Protein AF-A0A1G1XV15-F1 (afdb_monomer_lite)

Secondary structure (DSSP, 8-state):
-HHHHHHHHHHHHHHHHHHHHHHHHHHHHHHHHHHHHHSTTTTTTT--THHHHHHHHHHHHHHHHH-

Foldseek 3Di:
DVVVVVVVVVLVVLLVVLVVLLVVLVVVLVVLVVVCVVPPCPDVVPHDSVVSVVSNVVSVVVNVVSD

Radius of gyration: 16.48 Å; chains: 1; bounding box: 30×16×54 Å

Organism: NCBI:txid1797532

Structure (mmCIF, N/CA/C/O backbone):
data_AF-A0A1G1XV15-F1
#
_entry.id   AF-A0A1G1XV15-F1
#
loop_
_atom_site.group_PDB
_atom_site.id
_atom_site.type_symbol
_atom_site.label_atom_id
_atom_site.label_alt_id
_atom_site.label_comp_id
_atom_site.label_asym_id
_atom_site.label_entity_id
_atom_site.label_seq_id
_atom_site.pdbx_PDB_ins_code
_atom_site.Cartn_x
_atom_site.Cartn_y
_atom_site.Cartn_z
_atom_site.occupancy
_atom_site.B_iso_or_equiv
_atom_site.auth_seq_id
_atom_site.auth_comp_id
_atom_site.auth_asym_id
_atom_site.auth_atom_id
_atom_site.pdbx_PDB_model_num
ATOM 1 N N . MET A 1 1 ? -11.191 7.789 37.726 1.00 58.03 1 MET A N 1
ATOM 2 C CA . MET A 1 1 ? -12.003 8.179 36.544 1.00 58.03 1 MET A CA 1
ATOM 3 C C . MET A 1 1 ? -11.210 8.847 35.401 1.00 58.03 1 MET A C 1
ATOM 5 O O . MET A 1 1 ? -11.574 8.643 34.252 1.00 58.03 1 MET A O 1
ATOM 9 N N . ARG A 1 2 ? -10.109 9.591 35.648 1.00 57.91 2 ARG A N 1
ATOM 10 C CA . ARG A 1 2 ? -9.275 10.200 34.576 1.00 57.91 2 ARG A CA 1
ATOM 11 C C . ARG A 1 2 ? -8.439 9.200 33.752 1.00 57.91 2 ARG A C 1
ATOM 13 O O . ARG A 1 2 ? -8.357 9.353 32.540 1.00 57.91 2 ARG A O 1
ATOM 20 N N . LEU A 1 3 ? -7.895 8.150 34.377 1.00 58.12 3 LEU A N 1
ATOM 21 C CA . LEU A 1 3 ? -7.124 7.097 33.688 1.00 58.12 3 LEU A CA 1
ATOM 22 C C . LEU A 1 3 ? -7.932 6.358 32.608 1.00 58.12 3 LEU A C 1
ATOM 24 O O . LEU A 1 3 ? -7.416 6.086 31.529 1.00 58.12 3 LEU A O 1
ATOM 28 N N . PHE A 1 4 ? -9.219 6.113 32.860 1.00 58.03 4 PHE A N 1
ATOM 29 C CA . PHE A 1 4 ? -10.099 5.412 31.921 1.00 58.03 4 PHE A CA 1
ATOM 30 C C . PHE A 1 4 ? -10.351 6.223 30.635 1.00 58.03 4 PHE A C 1
ATOM 32 O O . PHE A 1 4 ? -10.401 5.663 29.545 1.00 58.03 4 PHE A O 1
ATOM 39 N N . LYS A 1 5 ? -10.418 7.561 30.737 1.00 56.41 5 LYS A N 1
ATOM 40 C CA . LYS A 1 5 ? -10.537 8.465 29.576 1.00 56.41 5 LYS A CA 1
ATOM 41 C C . LYS A 1 5 ? -9.268 8.512 28.720 1.00 56.41 5 LYS A C 1
ATOM 43 O O . LYS A 1 5 ? -9.369 8.605 27.502 1.00 56.41 5 LYS A O 1
ATOM 48 N N . ILE A 1 6 ? -8.084 8.423 29.329 1.00 58.34 6 ILE A N 1
ATOM 49 C CA . ILE A 1 6 ? -6.805 8.390 28.596 1.00 58.34 6 ILE A CA 1
ATOM 50 C C . ILE A 1 6 ? -6.673 7.074 27.818 1.00 58.34 6 ILE A C 1
ATOM 52 O O . ILE A 1 6 ? -6.262 7.079 26.658 1.00 58.34 6 ILE A O 1
ATOM 56 N N . PHE A 1 7 ? -7.096 5.959 28.419 1.00 56.03 7 PHE A N 1
ATOM 57 C CA . PHE A 1 7 ? -7.123 4.654 27.756 1.00 56.03 7 PHE A CA 1
ATOM 58 C C . PHE A 1 7 ? -8.156 4.598 26.614 1.00 56.03 7 PHE A C 1
ATOM 60 O O . PHE A 1 7 ? -7.855 4.097 25.530 1.00 56.03 7 PHE A O 1
ATOM 67 N N . GLN A 1 8 ? -9.341 5.194 26.804 1.00 55.41 8 GLN A N 1
ATOM 68 C CA . GLN A 1 8 ? -10.343 5.346 25.736 1.00 55.41 8 GLN A CA 1
ATOM 69 C C . GLN A 1 8 ? -9.900 6.283 24.599 1.00 55.41 8 GLN A C 1
ATOM 71 O O . GLN A 1 8 ? -10.290 6.096 23.451 1.00 55.41 8 GLN A O 1
ATOM 76 N N . SER A 1 9 ? -9.093 7.302 24.900 1.00 56.34 9 SER A N 1
ATOM 77 C CA . SER A 1 9 ? -8.530 8.195 23.883 1.00 56.34 9 SER A CA 1
ATOM 78 C C . SER A 1 9 ? -7.497 7.464 23.022 1.00 56.34 9 SER A C 1
ATOM 80 O O . SER A 1 9 ? -7.599 7.476 21.797 1.00 56.34 9 SER A O 1
ATOM 82 N N . LYS A 1 10 ? -6.564 6.727 23.646 1.00 55.38 10 LYS A N 1
ATOM 83 C CA . LYS A 1 10 ? -5.579 5.928 22.901 1.00 55.38 10 LYS A CA 1
ATOM 84 C C . LYS A 1 10 ? -6.244 4.893 21.995 1.00 55.38 10 LYS A C 1
ATOM 86 O O . LYS A 1 10 ? -5.875 4.809 20.831 1.00 55.38 10 LYS A O 1
ATOM 91 N N . THR A 1 11 ? -7.253 4.171 22.480 1.00 59.16 11 THR A N 1
ATOM 92 C CA . THR A 1 11 ? -7.945 3.120 21.704 1.00 59.16 11 THR A CA 1
ATOM 93 C C . THR A 1 11 ? -8.646 3.626 20.439 1.00 59.16 11 THR A C 1
ATOM 95 O O . THR A 1 11 ? -8.793 2.852 19.503 1.00 59.16 11 THR A O 1
ATOM 98 N N . LYS A 1 12 ? -8.998 4.917 20.344 1.00 64.81 12 LYS A N 1
ATOM 99 C CA . LYS A 1 12 ? -9.558 5.517 19.115 1.00 64.81 12 LYS A CA 1
ATOM 100 C C . LYS A 1 12 ? -8.511 6.110 18.168 1.00 64.81 12 LYS A C 1
ATOM 102 O O . LYS A 1 12 ? -8.782 6.260 16.981 1.00 64.81 12 LYS A O 1
ATOM 107 N N . ILE A 1 13 ? -7.321 6.448 18.668 1.00 73.69 13 ILE A N 1
ATOM 108 C CA . ILE A 1 13 ? -6.243 7.030 17.852 1.00 73.69 13 ILE A CA 1
ATOM 109 C C . ILE A 1 13 ? -5.586 5.955 16.979 1.00 73.69 13 ILE A C 1
ATOM 111 O O . ILE A 1 13 ? -5.331 6.199 15.805 1.00 73.69 13 ILE A O 1
ATOM 115 N N . PHE A 1 14 ? -5.356 4.757 17.521 1.00 77.75 14 PHE A N 1
ATOM 116 C CA . PHE A 1 14 ? -4.746 3.646 16.780 1.00 77.75 14 PHE A CA 1
ATOM 117 C C . PHE A 1 14 ? -5.478 3.274 15.476 1.00 77.75 14 PHE A C 1
ATOM 119 O O . PHE A 1 14 ? -4.820 3.264 14.434 1.00 77.75 14 PHE A O 1
ATOM 126 N N . PRO A 1 15 ? -6.805 3.041 15.463 1.00 82.56 15 PRO A N 1
ATOM 127 C CA . PRO A 1 15 ? -7.522 2.743 14.223 1.00 82.56 15 PRO A CA 1
ATOM 128 C C . PRO A 1 15 ? -7.547 3.929 13.254 1.00 82.56 15 PRO A C 1
ATOM 130 O O . PRO A 1 15 ? -7.469 3.731 12.045 1.00 82.56 15 PRO A O 1
ATOM 133 N N . ALA A 1 16 ? -7.596 5.169 13.753 1.00 85.69 16 ALA A N 1
ATOM 134 C CA . ALA A 1 16 ? -7.538 6.355 12.899 1.00 85.69 16 ALA A CA 1
ATOM 135 C C . ALA A 1 16 ? -6.181 6.477 12.181 1.00 85.69 16 ALA A C 1
ATOM 137 O O . ALA A 1 16 ? -6.134 6.728 10.977 1.00 85.69 16 ALA A O 1
ATOM 138 N N . VAL A 1 17 ? -5.079 6.240 12.898 1.00 88.38 17 VAL A N 1
ATOM 139 C CA . VAL A 1 17 ? -3.728 6.220 12.318 1.00 88.38 17 VAL A CA 1
ATOM 140 C C . VAL A 1 17 ? -3.578 5.055 11.336 1.00 88.38 17 VAL A C 1
ATOM 142 O O . VAL A 1 17 ? -3.047 5.255 10.247 1.00 88.38 17 VAL A O 1
ATOM 145 N N . ALA A 1 18 ? -4.101 3.869 11.662 1.00 89.62 18 ALA A N 1
ATOM 146 C CA . ALA A 1 18 ? -4.091 2.723 10.753 1.00 89.62 18 ALA A CA 1
ATOM 147 C C . ALA A 1 18 ? -4.859 3.010 9.449 1.00 89.62 18 ALA A C 1
ATOM 149 O O . ALA A 1 18 ? -4.352 2.689 8.377 1.00 89.62 18 ALA A O 1
ATOM 150 N N . LYS A 1 19 ? -6.022 3.684 9.511 1.00 91.31 19 LYS A N 1
ATOM 151 C CA . LYS A 1 19 ? -6.772 4.134 8.318 1.00 91.31 19 LYS A CA 1
ATOM 152 C C . LYS A 1 19 ? -5.926 5.041 7.433 1.00 91.31 19 LYS A C 1
ATOM 154 O O . LYS A 1 19 ? -5.855 4.819 6.228 1.00 91.31 19 LYS A O 1
ATOM 159 N N . ILE A 1 20 ? -5.248 6.023 8.023 1.00 93.75 20 ILE A N 1
ATOM 160 C CA . ILE A 1 20 ? -4.353 6.927 7.292 1.00 93.75 20 ILE A CA 1
ATOM 161 C C . ILE A 1 20 ? -3.238 6.123 6.608 1.00 93.75 20 ILE A C 1
ATOM 163 O O . ILE A 1 20 ? -3.095 6.200 5.390 1.00 93.75 20 ILE A O 1
ATOM 167 N N . ILE A 1 21 ? -2.497 5.304 7.362 1.00 93.88 21 ILE A N 1
ATOM 168 C CA . ILE A 1 21 ? -1.389 4.502 6.819 1.00 93.88 21 ILE A CA 1
ATOM 169 C C . ILE A 1 21 ? -1.880 3.591 5.689 1.00 93.88 21 ILE A C 1
ATOM 171 O O . ILE A 1 21 ? -1.257 3.559 4.632 1.00 93.88 21 ILE A O 1
ATOM 175 N N . PHE A 1 22 ? -3.021 2.920 5.867 1.00 94.81 22 PHE A N 1
ATOM 176 C CA . PHE A 1 22 ? -3.625 2.069 4.845 1.00 94.81 22 PHE A CA 1
ATOM 177 C C . PHE A 1 22 ? -3.820 2.809 3.520 1.00 94.81 22 PHE A C 1
ATOM 179 O O . PHE A 1 22 ? -3.293 2.374 2.495 1.00 94.81 22 PHE A O 1
ATOM 186 N N . TYR A 1 23 ? -4.534 3.940 3.539 1.00 94.50 23 TYR A N 1
ATOM 187 C CA . TYR A 1 23 ? -4.845 4.675 2.314 1.00 94.50 23 TYR A CA 1
ATOM 188 C C . TYR A 1 2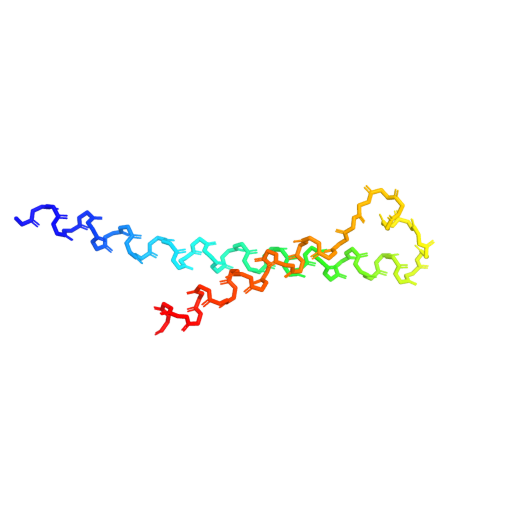3 ? -3.587 5.205 1.628 1.00 94.50 23 TYR A C 1
ATOM 190 O O . TYR A 1 23 ? -3.440 5.028 0.420 1.00 94.50 23 TYR A O 1
ATOM 198 N N . TYR A 1 24 ? -2.659 5.807 2.378 1.00 96.19 24 TYR A N 1
ATOM 199 C CA . TYR A 1 24 ? -1.433 6.348 1.790 1.00 96.19 24 TYR A CA 1
ATOM 200 C C . TYR A 1 24 ? -0.524 5.244 1.244 1.00 96.19 24 TYR A C 1
ATOM 202 O O . TYR A 1 24 ? -0.078 5.340 0.102 1.00 96.19 24 TYR A O 1
ATOM 210 N N . SER A 1 25 ? -0.276 4.175 2.006 1.00 94.88 25 SER A N 1
ATOM 211 C CA . SER A 1 25 ? 0.569 3.068 1.547 1.00 94.88 25 SER A CA 1
ATOM 212 C C . SER A 1 25 ? -0.027 2.366 0.328 1.00 94.88 25 SER A C 1
ATOM 214 O O . SER A 1 25 ? 0.705 2.0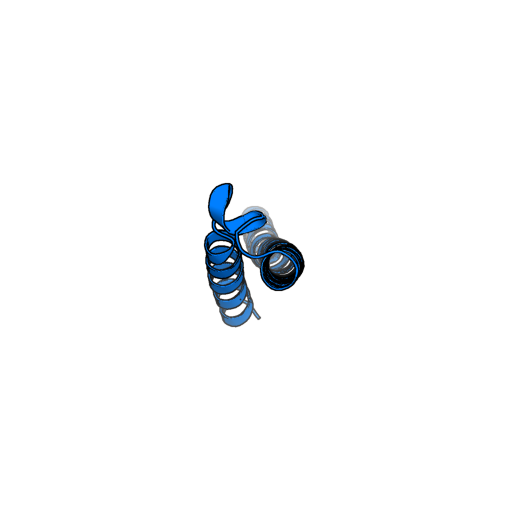91 -0.620 1.00 94.88 25 SER A O 1
ATOM 216 N N . PHE A 1 26 ? -1.343 2.137 0.306 1.00 94.56 26 PHE A N 1
ATOM 217 C CA . PHE A 1 26 ? -2.013 1.513 -0.834 1.00 94.56 26 PHE A CA 1
ATOM 218 C C . PHE A 1 26 ? -1.996 2.407 -2.082 1.00 94.56 26 PHE A C 1
ATOM 220 O O . PHE A 1 26 ? -1.712 1.933 -3.181 1.00 94.56 26 PHE A O 1
ATOM 227 N N . PHE A 1 27 ? -2.244 3.710 -1.930 1.00 96.81 27 PHE A N 1
ATOM 228 C CA . PHE A 1 27 ? -2.256 4.631 -3.066 1.00 96.81 27 PHE A CA 1
ATOM 229 C C . PHE A 1 27 ? -0.854 4.838 -3.654 1.00 96.81 27 PHE A C 1
ATOM 231 O O . PHE A 1 27 ? -0.682 4.795 -4.871 1.00 96.81 27 PHE A O 1
ATOM 238 N N . ILE A 1 28 ? 0.167 4.991 -2.803 1.00 95.81 28 ILE A N 1
ATOM 239 C CA . ILE A 1 28 ? 1.565 5.071 -3.253 1.00 95.81 28 ILE A CA 1
ATOM 240 C C . ILE A 1 28 ? 1.975 3.756 -3.923 1.00 95.81 28 ILE A C 1
ATOM 242 O O . ILE A 1 28 ? 2.601 3.796 -4.980 1.00 95.81 28 ILE A O 1
ATOM 246 N N . PHE A 1 29 ? 1.587 2.602 -3.367 1.00 96.19 29 PHE A N 1
ATOM 247 C CA . PHE A 1 29 ? 1.809 1.306 -4.008 1.00 96.19 29 PHE A CA 1
ATOM 248 C C . PHE A 1 29 ? 1.227 1.268 -5.424 1.00 96.19 29 PHE A C 1
ATOM 250 O O . PHE A 1 29 ? 1.942 0.892 -6.346 1.00 96.19 29 PHE A O 1
ATOM 257 N N . LEU A 1 30 ? -0.025 1.698 -5.616 1.00 95.88 30 LEU A N 1
ATOM 258 C CA . LEU A 1 30 ? -0.659 1.723 -6.938 1.00 95.88 30 LEU A CA 1
ATOM 259 C C . LEU A 1 30 ? 0.078 2.630 -7.926 1.00 95.88 30 LEU A C 1
ATOM 261 O O . LEU A 1 30 ? 0.271 2.238 -9.074 1.00 95.88 30 LEU A O 1
ATOM 265 N N . ILE A 1 31 ? 0.512 3.816 -7.491 1.00 95.94 31 ILE A N 1
ATOM 266 C CA . ILE A 1 31 ? 1.287 4.734 -8.339 1.00 95.94 31 ILE A CA 1
ATOM 267 C C . ILE A 1 31 ? 2.608 4.087 -8.750 1.00 95.94 31 ILE A C 1
ATOM 269 O O . ILE A 1 31 ? 2.943 4.067 -9.930 1.00 95.94 31 ILE A O 1
ATOM 273 N N . LEU A 1 32 ? 3.353 3.547 -7.785 1.00 94.31 32 LEU A N 1
ATOM 274 C CA . LEU A 1 32 ? 4.636 2.902 -8.043 1.00 94.31 32 LEU A CA 1
ATOM 275 C C . LEU A 1 32 ? 4.478 1.668 -8.934 1.00 94.31 32 LEU A C 1
ATOM 277 O O . LEU A 1 32 ? 5.260 1.479 -9.858 1.00 94.31 32 LEU A O 1
ATOM 281 N N . PHE A 1 33 ? 3.440 0.869 -8.707 1.00 94.44 33 PHE A N 1
ATOM 282 C CA . PHE A 1 33 ? 3.109 -0.273 -9.550 1.00 94.44 33 PHE A CA 1
ATOM 283 C C . PHE A 1 33 ? 2.780 0.158 -10.983 1.00 94.44 33 PHE A C 1
ATOM 285 O O . PHE A 1 33 ? 3.264 -0.450 -11.932 1.00 94.44 33 PHE A O 1
ATOM 292 N N . LEU A 1 34 ? 2.004 1.232 -11.157 1.00 95.69 34 LEU A N 1
ATOM 293 C CA . LEU A 1 34 ? 1.676 1.761 -12.479 1.00 95.69 34 LEU A CA 1
ATOM 294 C C . LEU A 1 34 ? 2.915 2.317 -13.194 1.00 95.69 34 LEU A C 1
ATOM 296 O O . LEU A 1 34 ? 3.080 2.093 -14.389 1.00 95.69 34 LEU A O 1
ATOM 300 N N . LEU A 1 35 ? 3.796 3.015 -12.474 1.00 95.38 35 LEU A N 1
ATOM 301 C CA . LEU A 1 35 ? 5.058 3.511 -13.024 1.00 95.38 35 LEU A CA 1
ATOM 302 C C . LEU A 1 35 ? 5.960 2.365 -13.480 1.00 95.38 35 LEU A C 1
ATOM 304 O O . LEU A 1 35 ? 6.517 2.436 -14.571 1.00 95.38 35 LEU A O 1
ATOM 308 N N . ASP A 1 36 ? 6.061 1.305 -12.682 1.00 94.81 36 ASP A N 1
ATOM 309 C CA . ASP A 1 36 ? 6.851 0.127 -13.036 1.00 94.81 36 ASP A CA 1
ATOM 310 C C . ASP A 1 36 ? 6.213 -0.675 -14.183 1.00 94.81 36 ASP A C 1
ATOM 312 O O . ASP A 1 36 ? 6.915 -1.235 -15.018 1.00 94.81 36 ASP A O 1
ATOM 316 N N . TYR A 1 37 ? 4.881 -0.671 -14.292 1.00 93.56 37 TYR A N 1
ATOM 317 C CA . TYR A 1 37 ? 4.168 -1.255 -15.429 1.00 93.56 37 TYR A CA 1
ATOM 318 C C . TYR A 1 37 ? 4.432 -0.494 -16.737 1.00 93.56 37 TYR A C 1
ATOM 320 O O . TYR A 1 37 ? 4.616 -1.107 -17.788 1.00 93.56 37 TYR A O 1
ATOM 328 N N . LEU A 1 38 ? 4.462 0.841 -16.683 1.00 96.50 38 LEU A N 1
ATOM 329 C CA . LEU A 1 38 ? 4.746 1.690 -17.845 1.00 96.50 38 LEU A CA 1
ATOM 330 C C . LEU A 1 38 ? 6.232 1.677 -18.230 1.00 96.50 38 LEU A C 1
ATOM 332 O O . LEU A 1 38 ? 6.560 1.769 -19.413 1.00 96.50 38 LEU A O 1
ATOM 336 N N . ALA A 1 39 ? 7.122 1.566 -17.245 1.00 93.44 39 ALA A N 1
ATOM 337 C CA . ALA A 1 39 ? 8.567 1.523 -17.420 1.00 93.44 39 ALA A CA 1
ATOM 338 C C . ALA A 1 39 ? 9.161 0.377 -16.578 1.00 93.44 39 ALA A C 1
ATOM 340 O O . ALA A 1 39 ? 9.568 0.605 -15.434 1.00 93.44 39 ALA A O 1
ATOM 341 N N . PRO A 1 40 ? 9.235 -0.848 -17.137 1.00 91.88 40 PRO A N 1
ATOM 342 C CA . PRO A 1 40 ? 9.705 -2.023 -16.410 1.00 91.88 40 PRO A CA 1
ATOM 343 C C . PRO A 1 40 ? 11.082 -1.813 -15.780 1.00 91.88 40 PRO A C 1
ATOM 345 O O . PRO A 1 40 ? 12.047 -1.469 -16.465 1.00 91.88 40 PRO A O 1
ATOM 348 N N . GLY A 1 41 ? 11.177 -2.034 -14.468 1.00 89.00 41 GLY A N 1
ATOM 349 C CA . GLY A 1 41 ? 12.416 -1.889 -13.710 1.00 89.00 41 GLY A CA 1
ATOM 350 C C . GLY A 1 41 ? 12.675 -0.479 -13.180 1.00 89.00 41 GLY A C 1
ATOM 351 O O . GLY A 1 41 ? 13.587 -0.305 -12.374 1.00 89.00 41 GLY A O 1
ATOM 352 N N . PHE A 1 42 ? 11.901 0.534 -13.575 1.00 91.81 42 PHE A N 1
ATOM 353 C CA . PHE A 1 42 ? 12.110 1.901 -13.094 1.00 91.81 42 PHE A CA 1
ATOM 354 C C . PHE A 1 42 ? 11.930 2.016 -11.578 1.00 91.81 42 PHE A C 1
ATOM 356 O O . PHE A 1 42 ? 12.682 2.738 -10.926 1.00 91.81 42 PHE A O 1
ATOM 363 N N . VAL A 1 43 ? 10.970 1.292 -11.002 1.00 92.19 43 VAL A N 1
ATOM 364 C CA . VAL A 1 43 ? 10.749 1.279 -9.556 1.00 92.19 43 VAL A CA 1
ATOM 365 C C . VAL A 1 43 ? 11.500 0.116 -8.927 1.00 92.19 43 VAL A C 1
ATOM 367 O O . VAL A 1 43 ? 12.276 0.341 -7.997 1.00 92.19 43 VAL A O 1
ATOM 370 N N . THR A 1 44 ? 11.338 -1.109 -9.441 1.00 91.94 44 THR A N 1
ATOM 371 C CA . THR A 1 44 ? 11.864 -2.316 -8.773 1.00 91.94 44 THR A CA 1
ATOM 372 C C . THR A 1 44 ? 13.386 -2.371 -8.679 1.00 91.94 44 THR A C 1
ATOM 374 O O . THR A 1 44 ? 13.899 -3.050 -7.791 1.00 91.94 44 THR A O 1
ATOM 377 N N . ASN A 1 45 ? 14.118 -1.644 -9.531 1.00 92.19 45 ASN A N 1
ATOM 378 C CA . ASN A 1 45 ? 15.580 -1.553 -9.433 1.00 92.19 45 ASN A CA 1
ATOM 379 C C . ASN A 1 45 ? 16.054 -0.740 -8.216 1.00 92.19 45 ASN A C 1
ATOM 381 O O . ASN A 1 45 ? 17.179 -0.934 -7.759 1.00 92.19 45 ASN A O 1
ATOM 385 N N . TYR A 1 46 ? 15.218 0.158 -7.686 1.00 91.88 46 TYR A N 1
ATOM 386 C CA . TYR A 1 46 ? 15.572 1.042 -6.568 1.00 91.88 46 TYR A CA 1
ATOM 387 C C . TYR A 1 46 ? 14.757 0.761 -5.306 1.00 91.88 46 TYR A C 1
ATOM 389 O O . TYR A 1 46 ? 15.237 0.973 -4.193 1.00 91.88 46 TYR A O 1
ATOM 397 N N . PHE A 1 47 ? 13.521 0.293 -5.459 1.00 91.50 47 PHE A N 1
ATOM 398 C CA . PHE A 1 47 ? 12.593 0.087 -4.362 1.00 91.50 47 PHE A CA 1
ATOM 399 C C . PHE A 1 47 ? 11.625 -1.046 -4.684 1.00 91.50 47 PHE A C 1
ATOM 401 O O . PHE A 1 47 ? 11.009 -1.064 -5.743 1.00 91.50 47 PHE A O 1
ATOM 408 N N . ASN A 1 48 ? 11.427 -1.974 -3.749 1.00 92.56 48 ASN A N 1
ATOM 409 C CA . ASN A 1 48 ? 10.414 -3.007 -3.916 1.00 92.56 48 ASN A CA 1
ATOM 410 C C . ASN A 1 48 ? 9.048 -2.487 -3.417 1.00 92.56 48 ASN A C 1
ATOM 412 O O . ASN A 1 48 ? 8.856 -2.368 -2.201 1.00 92.56 48 ASN A O 1
ATOM 416 N N . PRO A 1 49 ? 8.073 -2.211 -4.309 1.00 90.62 49 PRO A N 1
ATOM 417 C CA . PRO A 1 49 ? 6.771 -1.677 -3.912 1.00 90.62 49 PRO A CA 1
ATOM 418 C C . PRO A 1 49 ? 5.973 -2.644 -3.024 1.00 90.62 49 PRO A C 1
ATOM 420 O O . PRO A 1 49 ? 5.104 -2.200 -2.274 1.00 90.62 49 PRO A O 1
ATOM 423 N N . VAL A 1 50 ? 6.302 -3.942 -3.010 1.00 93.12 50 VAL A N 1
ATOM 424 C CA . VAL A 1 50 ? 5.654 -4.945 -2.147 1.00 93.12 50 VAL A CA 1
ATOM 425 C C . VAL A 1 50 ? 5.742 -4.577 -0.661 1.00 93.12 50 VAL A C 1
ATOM 427 O O . VAL A 1 50 ? 4.821 -4.890 0.091 1.00 93.12 50 VAL A O 1
ATOM 430 N N . TYR A 1 51 ? 6.769 -3.844 -0.218 1.00 93.31 51 TYR A N 1
ATOM 431 C CA . TYR A 1 51 ? 6.838 -3.375 1.172 1.00 93.31 51 TYR A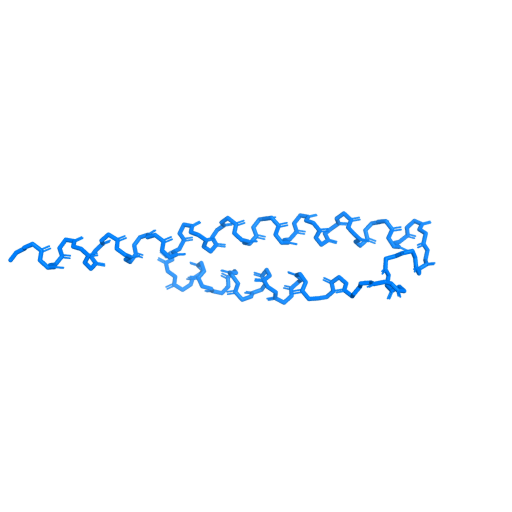 CA 1
ATOM 432 C C . TYR A 1 51 ? 5.665 -2.458 1.551 1.00 93.31 51 TYR A C 1
ATOM 434 O O . TYR A 1 51 ? 5.130 -2.565 2.655 1.00 93.31 51 TYR A O 1
ATOM 442 N N . LEU A 1 52 ? 5.218 -1.600 0.629 1.00 93.81 52 LEU A N 1
ATOM 443 C CA . LEU A 1 52 ? 4.043 -0.750 0.843 1.00 93.81 52 LEU A CA 1
ATOM 444 C C . LEU A 1 52 ? 2.755 -1.569 0.867 1.00 93.81 52 LEU A C 1
ATOM 446 O O . LEU A 1 52 ? 1.855 -1.268 1.649 1.00 93.81 52 LEU A O 1
ATOM 450 N N . LEU A 1 53 ? 2.686 -2.628 0.058 1.00 93.19 53 LEU A N 1
ATOM 451 C CA . LEU A 1 53 ? 1.555 -3.548 0.067 1.00 93.19 53 LEU A CA 1
ATOM 452 C C . LEU A 1 53 ? 1.458 -4.297 1.402 1.00 93.19 53 LEU A C 1
ATOM 454 O O . LEU A 1 53 ? 0.372 -4.383 1.966 1.00 93.19 53 LEU A O 1
ATOM 458 N N . IL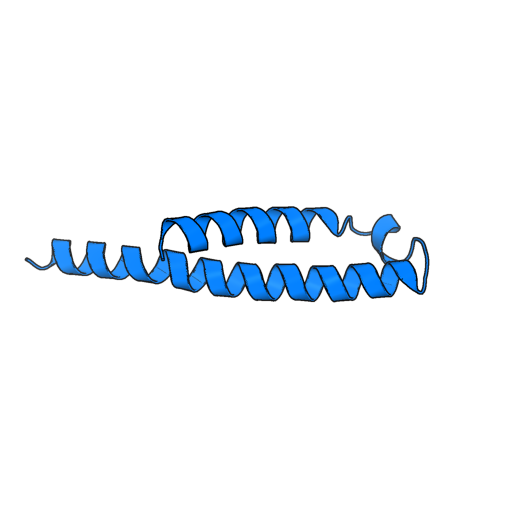E A 1 54 ? 2.578 -4.780 1.949 1.00 95.25 54 ILE A N 1
ATOM 459 C CA . ILE A 1 54 ? 2.607 -5.433 3.268 1.00 95.25 54 ILE A CA 1
ATOM 460 C C . ILE A 1 54 ? 2.134 -4.460 4.356 1.00 95.25 54 ILE A C 1
ATOM 462 O O . ILE A 1 54 ? 1.287 -4.823 5.173 1.00 95.25 54 ILE A O 1
ATOM 466 N N . LEU A 1 55 ? 2.620 -3.212 4.347 1.00 93.19 55 LEU A N 1
ATOM 467 C CA . LEU A 1 55 ? 2.165 -2.179 5.284 1.00 93.19 55 LEU A CA 1
ATOM 468 C C . LEU A 1 55 ? 0.666 -1.898 5.153 1.00 93.19 55 LEU A C 1
ATOM 470 O O . LEU A 1 55 ? -0.025 -1.803 6.169 1.00 93.19 55 LEU A O 1
ATOM 474 N N . ALA A 1 56 ? 0.152 -1.810 3.925 1.00 94.12 56 ALA A N 1
ATOM 475 C CA . ALA A 1 56 ? -1.275 -1.657 3.683 1.00 94.12 56 ALA A CA 1
ATOM 476 C C . ALA A 1 56 ? -2.056 -2.863 4.230 1.00 94.12 56 ALA A C 1
ATOM 478 O O . ALA A 1 56 ? -3.007 -2.676 4.975 1.00 94.12 56 ALA A O 1
ATOM 479 N N . VAL A 1 57 ? -1.630 -4.101 3.974 1.00 94.69 57 VAL A N 1
ATOM 480 C CA . VAL A 1 57 ? -2.316 -5.299 4.489 1.00 94.69 57 VAL A CA 1
ATOM 481 C C . VAL A 1 57 ? -2.350 -5.320 6.019 1.00 94.69 57 VAL A C 1
ATOM 483 O O . VAL A 1 57 ? -3.420 -5.511 6.596 1.00 94.69 57 VAL A O 1
ATOM 486 N N . ILE A 1 58 ? -1.222 -5.061 6.690 1.00 94.50 58 ILE A N 1
ATOM 487 C CA . ILE A 1 58 ? -1.161 -5.015 8.162 1.00 94.50 58 ILE A CA 1
ATOM 488 C C . ILE A 1 58 ? -2.108 -3.936 8.700 1.00 94.50 58 ILE A C 1
ATOM 490 O O . ILE A 1 58 ? -2.879 -4.185 9.627 1.00 94.50 58 ILE A O 1
ATOM 494 N N . SER A 1 59 ? -2.091 -2.753 8.087 1.00 92.44 59 SER A N 1
A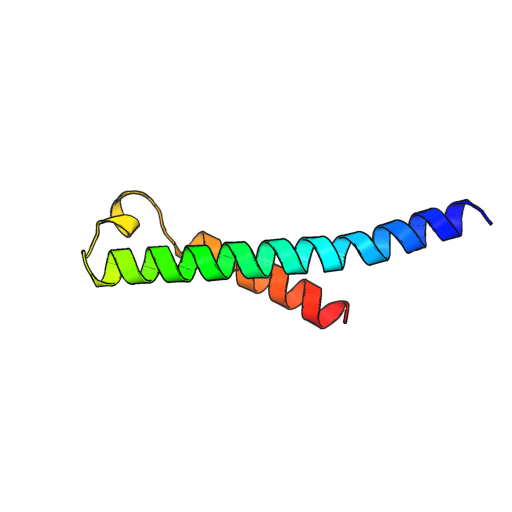TOM 495 C CA . SER A 1 59 ? -2.965 -1.641 8.471 1.00 92.44 59 SER A CA 1
ATOM 496 C C . SER A 1 59 ? -4.441 -1.981 8.251 1.00 92.44 59 SER A C 1
ATOM 498 O O . SER A 1 59 ? -5.267 -1.710 9.117 1.00 92.44 59 SER A O 1
ATOM 500 N N . GLY A 1 60 ? -4.769 -2.635 7.135 1.00 91.12 60 GLY A N 1
ATOM 501 C CA . GLY A 1 60 ? -6.111 -3.118 6.811 1.00 91.12 60 GLY A CA 1
ATOM 502 C C . GLY A 1 60 ? -6.634 -4.127 7.831 1.00 91.12 60 GLY A C 1
ATOM 503 O O . GLY A 1 60 ? -7.768 -4.005 8.285 1.00 91.12 60 GLY A O 1
ATOM 504 N N . ILE A 1 61 ? -5.793 -5.073 8.260 1.00 92.75 61 ILE A N 1
ATOM 505 C CA . ILE A 1 61 ? -6.146 -6.048 9.303 1.00 92.75 61 ILE A CA 1
ATOM 506 C C . ILE A 1 61 ? -6.468 -5.337 10.624 1.00 92.75 61 ILE A C 1
ATOM 508 O O . ILE A 1 61 ? -7.480 -5.649 11.248 1.00 92.75 61 ILE A O 1
ATOM 512 N N . ILE A 1 62 ? -5.653 -4.356 11.032 1.00 89.19 62 ILE A N 1
ATOM 513 C CA . ILE A 1 62 ? -5.893 -3.577 12.258 1.00 89.19 62 ILE A CA 1
ATOM 514 C C . ILE A 1 62 ? -7.230 -2.832 12.176 1.00 89.19 62 ILE A C 1
ATOM 516 O O . ILE A 1 62 ? -7.972 -2.800 13.156 1.00 89.19 62 ILE A O 1
ATOM 520 N N . ILE A 1 63 ? -7.554 -2.257 11.015 1.00 88.94 63 ILE A N 1
ATOM 521 C CA . ILE A 1 63 ? -8.824 -1.555 10.793 1.00 88.94 63 ILE A CA 1
ATOM 522 C C . ILE A 1 63 ? -10.002 -2.517 10.955 1.00 88.94 63 ILE A C 1
ATOM 524 O O . ILE A 1 63 ? -10.886 -2.236 11.753 1.00 88.94 63 ILE A O 1
ATOM 528 N N . ILE A 1 64 ? -9.977 -3.668 10.274 1.00 88.81 64 ILE A N 1
ATOM 529 C CA . ILE A 1 64 ? -11.059 -4.669 10.322 1.00 88.81 64 ILE A CA 1
ATOM 530 C C . ILE A 1 64 ? -11.256 -5.232 11.735 1.00 88.81 64 ILE A C 1
ATOM 532 O O . ILE A 1 64 ? -12.375 -5.545 12.116 1.00 88.81 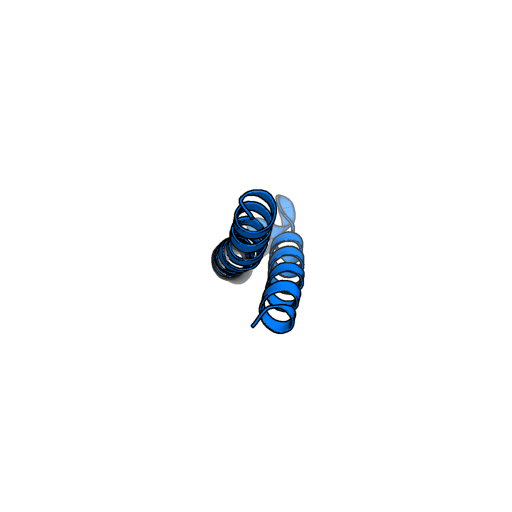64 ILE A O 1
ATOM 536 N N . GLN A 1 65 ? -10.183 -5.377 12.517 1.00 85.44 65 GLN A N 1
ATOM 537 C CA . GLN A 1 65 ? -10.275 -5.857 13.901 1.00 85.44 65 GLN A CA 1
ATOM 538 C C . GLN A 1 65 ? -10.788 -4.798 14.888 1.00 85.44 65 GLN A C 1
ATOM 540 O O . GLN A 1 65 ? -11.163 -5.156 16.005 1.00 85.44 65 GLN A O 1
ATOM 545 N N . THR A 1 66 ? -10.738 -3.513 14.522 1.00 76.94 66 THR A N 1
ATOM 546 C CA . THR A 1 66 ? -11.084 -2.398 15.420 1.00 76.94 66 THR A CA 1
ATOM 547 C C . THR A 1 66 ? -12.402 -1.707 15.053 1.00 76.94 66 THR A C 1
ATOM 549 O O . THR A 1 66 ? -12.955 -1.007 15.904 1.00 76.94 66 THR A O 1
ATOM 552 N N . ASP A 1 67 ? -12.878 -1.863 13.814 1.00 63.47 67 ASP A N 1
ATOM 553 C CA . ASP A 1 67 ? -14.227 -1.469 13.375 1.00 63.47 67 ASP A CA 1
ATOM 554 C C . ASP A 1 67 ? -15.293 -2.451 13.903 1.00 63.47 67 ASP A C 1
ATOM 556 O O . ASP A 1 67 ? -16.375 -1.960 14.306 1.00 63.47 67 ASP A O 1
#

Sequence (67 aa):
MRLFKIFQSKTKIFPAVAKIIFYYSFFIFLILFLLDYLAPGFVTNYFNPVYLLILAVISGIIIIQTD

pLDDT: mean 85.29, std 13.99, range [55.38, 96.81]